Protein AF-A0A258S908-F1 (afdb_monomer)

Solvent-accessible surface area (backbone atoms only — not comparable to full-atom values): 3753 Å² total; per-residue (Å²): 129,70,80,60,52,65,55,42,53,50,56,39,48,52,46,50,51,52,43,47,52,45,54,57,60,63,66,46,91,80,62,51,73,68,56,48,51,51,44,53,50,51,47,52,55,41,50,55,55,40,51,55,40,53,51,50,47,52,52,56,53,64,68,63,77,113

Radius of gyration: 15.58 Å; Cα contacts (8 Å, |Δi|>4): 35; chains: 1; bounding box: 42×11×42 Å

Mean predicted aligned error: 4.4 Å

Nearest PDB structures (foldseek):
  6dkm-assembly2_C  TM=9.611E-01  e=8.405E-01  synthetic construct
  6dkm-assembly1_A  TM=9.590E-01  e=1.583E+00  synthetic construct
  8zak-assembly2_B  TM=9.102E-01  e=1.395E+00  Campylobacter jejuni
  2f1m-assembly2_D  TM=5.601E-01 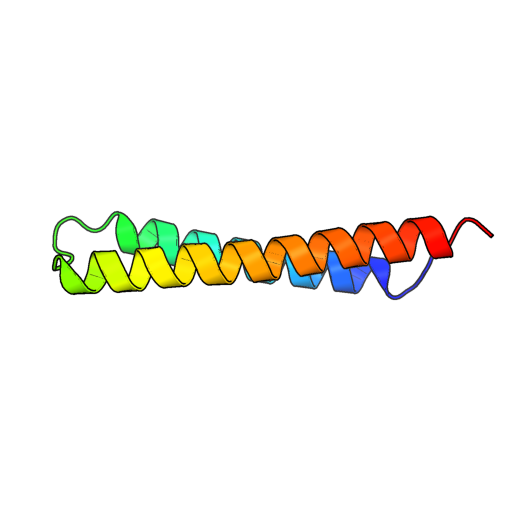 e=1.686E+00  Escherichia coli

Foldseek 3Di:
DPPVLVVLVVVLVVLVVVLVVLVVVLPDPPDDPVNNVVSVVSNVVSVVVNVVSVVVNVVVVVVVPD

pLDDT: mean 92.43, std 12.29, range [45.0, 98.62]

Sequence (66 aa):
MNKAIPHLFADATAKLEDLHAVAIEGQRANNAPDMQNVLTAHLRDGLVALDGTIRAIGMALEGGAR

Structure (mmCIF, N/CA/C/O backbone):
data_AF-A0A258S908-F1
#
_entry.id   AF-A0A258S908-F1
#
loop_
_atom_site.group_PDB
_atom_site.id
_atom_site.type_symbol
_atom_site.label_atom_id
_atom_site.label_alt_id
_atom_site.label_comp_id
_atom_site.label_asym_id
_atom_site.label_entity_id
_atom_site.label_seq_id
_atom_site.pdbx_PDB_ins_code
_atom_site.Cartn_x
_atom_site.Cartn_y
_atom_site.Cartn_z
_atom_site.occupancy
_atom_site.B_iso_or_equiv
_atom_site.auth_seq_id
_atom_site.auth_comp_id
_atom_site.auth_asym_id
_atom_site.auth_atom_id
_atom_site.pdbx_PDB_model_num
ATOM 1 N N . MET A 1 1 ? 13.841 -0.811 -23.765 1.00 54.41 1 MET A N 1
ATOM 2 C CA . MET A 1 1 ? 13.097 -0.727 -22.489 1.00 54.41 1 MET A CA 1
ATOM 3 C C . MET A 1 1 ? 12.997 -2.132 -21.919 1.00 54.41 1 MET A C 1
ATOM 5 O O . MET A 1 1 ? 12.507 -3.009 -22.625 1.00 54.41 1 MET A O 1
ATOM 9 N N . ASN A 1 2 ? 13.542 -2.382 -20.726 1.00 65.38 2 ASN A N 1
ATOM 10 C CA . ASN A 1 2 ? 13.489 -3.707 -20.105 1.00 65.38 2 ASN A CA 1
ATOM 11 C C . ASN A 1 2 ? 12.012 -4.097 -19.903 1.00 65.38 2 ASN A C 1
ATOM 13 O O . ASN A 1 2 ? 11.288 -3.394 -19.198 1.00 65.38 2 ASN A O 1
ATOM 17 N N . LYS A 1 3 ? 11.553 -5.178 -20.552 1.00 68.19 3 LYS A N 1
ATOM 18 C CA . LYS A 1 3 ? 10.151 -5.639 -20.497 1.00 68.19 3 LYS A CA 1
ATOM 19 C C . LYS A 1 3 ? 9.689 -5.961 -19.067 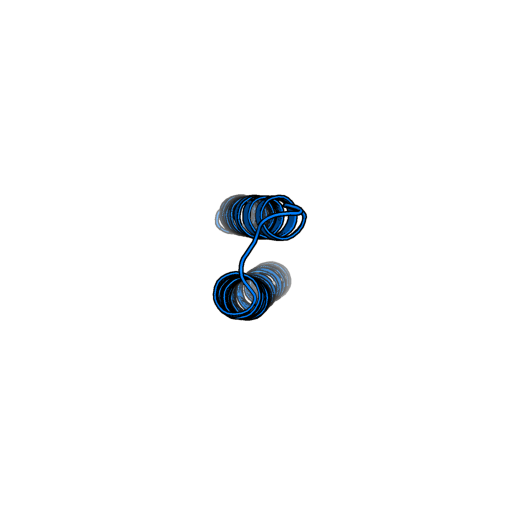1.00 68.19 3 LYS A C 1
ATOM 21 O O . LYS A 1 3 ? 8.490 -6.011 -18.830 1.00 68.19 3 LYS A O 1
ATOM 26 N N . ALA A 1 4 ? 10.620 -6.128 -18.125 1.00 76.56 4 ALA A N 1
ATOM 27 C CA . ALA A 1 4 ? 10.329 -6.331 -16.710 1.00 76.56 4 ALA A CA 1
ATOM 28 C C . ALA A 1 4 ? 9.810 -5.069 -15.994 1.00 76.56 4 ALA A C 1
ATOM 30 O O . ALA A 1 4 ? 9.029 -5.187 -15.057 1.00 76.56 4 ALA A O 1
ATOM 31 N N . ILE A 1 5 ? 10.199 -3.861 -16.429 1.00 89.00 5 ILE A N 1
ATOM 32 C CA . ILE A 1 5 ? 9.871 -2.622 -15.702 1.00 89.00 5 ILE A CA 1
ATOM 33 C C . ILE A 1 5 ? 8.351 -2.380 -15.637 1.00 89.00 5 ILE A C 1
ATOM 35 O O . ILE A 1 5 ? 7.854 -2.178 -14.531 1.00 89.00 5 ILE A O 1
ATOM 39 N N . PRO A 1 6 ? 7.575 -2.454 -16.742 1.00 93.88 6 PRO A N 1
ATOM 40 C CA . PRO A 1 6 ? 6.123 -2.277 -16.669 1.00 93.88 6 PRO A CA 1
ATOM 41 C C . PRO A 1 6 ? 5.418 -3.259 -15.723 1.00 93.88 6 PRO A C 1
ATOM 43 O O . PRO A 1 6 ? 4.482 -2.864 -15.035 1.00 93.88 6 PRO A O 1
ATOM 46 N N . HIS A 1 7 ? 5.872 -4.516 -15.651 1.00 93.38 7 HIS A N 1
ATOM 47 C CA . HIS A 1 7 ? 5.308 -5.499 -14.721 1.00 93.38 7 HIS A CA 1
ATOM 48 C C . HIS A 1 7 ? 5.625 -5.163 -13.263 1.00 93.38 7 HIS A C 1
ATOM 50 O O . HIS A 1 7 ? 4.728 -5.225 -12.436 1.00 93.38 7 HIS A O 1
ATOM 56 N N . LEU A 1 8 ? 6.840 -4.704 -12.952 1.00 95.62 8 LEU A N 1
ATOM 57 C CA . LEU A 1 8 ? 7.185 -4.277 -11.592 1.00 95.62 8 LEU A CA 1
ATOM 58 C C . LEU A 1 8 ? 6.371 -3.057 -11.130 1.00 95.62 8 LEU A C 1
ATOM 60 O O . LEU A 1 8 ? 5.995 -2.973 -9.963 1.00 95.62 8 LEU A O 1
ATOM 64 N N . PHE A 1 9 ? 6.065 -2.123 -12.035 1.00 96.56 9 PHE A N 1
ATOM 65 C CA . PHE A 1 9 ? 5.153 -1.019 -11.727 1.00 96.56 9 PHE A CA 1
ATOM 66 C C . PHE A 1 9 ? 3.718 -1.508 -11.501 1.00 96.56 9 PHE A C 1
ATOM 68 O O . PHE A 1 9 ? 3.088 -1.068 -10.545 1.00 96.56 9 PHE A O 1
ATOM 75 N N . ALA A 1 10 ? 3.222 -2.445 -12.315 1.00 97.19 10 ALA A N 1
ATOM 76 C CA . ALA A 1 10 ? 1.912 -3.059 -12.089 1.00 97.19 10 ALA A CA 1
ATOM 77 C C . ALA A 1 10 ? 1.853 -3.800 -10.738 1.00 97.19 10 ALA A C 1
ATOM 79 O O . ALA A 1 10 ? 0.887 -3.650 -9.993 1.00 97.19 10 ALA A O 1
ATOM 80 N N . ASP A 1 11 ? 2.918 -4.519 -10.375 1.00 97.69 11 ASP A N 1
ATOM 81 C CA . ASP A 1 11 ? 3.043 -5.202 -9.085 1.00 97.69 11 ASP A CA 1
ATOM 82 C C . ASP A 1 11 ? 3.073 -4.224 -7.904 1.00 97.69 11 ASP A C 1
ATOM 84 O O . ASP A 1 11 ? 2.578 -4.552 -6.821 1.00 97.69 11 ASP A O 1
ATOM 88 N N . ALA A 1 12 ? 3.676 -3.044 -8.083 1.00 98.00 12 ALA A N 1
ATOM 89 C CA . ALA A 1 12 ? 3.663 -1.980 -7.085 1.00 98.00 12 ALA A CA 1
ATOM 90 C C . ALA A 1 12 ? 2.259 -1.374 -6.942 1.00 98.00 12 ALA A C 1
ATOM 92 O O . ALA A 1 12 ? 1.806 -1.159 -5.819 1.00 98.00 12 ALA A O 1
ATOM 93 N N . THR A 1 13 ? 1.549 -1.156 -8.055 1.00 98.44 13 THR A N 1
ATOM 94 C CA . THR A 1 13 ? 0.157 -0.683 -8.052 1.00 98.44 13 THR A CA 1
ATOM 95 C C . THR A 1 13 ? -0.758 -1.643 -7.304 1.00 98.44 13 THR A C 1
ATOM 97 O O . THR A 1 13 ? -1.452 -1.201 -6.395 1.00 98.44 13 THR A O 1
ATOM 100 N N . ALA A 1 14 ? -0.701 -2.944 -7.599 1.00 98.31 14 ALA A N 1
ATOM 101 C CA . ALA A 1 14 ? -1.520 -3.938 -6.904 1.00 98.31 14 ALA A CA 1
ATOM 102 C C . ALA A 1 14 ? -1.303 -3.899 -5.378 1.00 98.31 14 ALA A C 1
ATOM 104 O O . ALA A 1 14 ? -2.256 -3.861 -4.607 1.00 98.31 14 ALA A O 1
ATOM 105 N N . LYS A 1 15 ? -0.046 -3.799 -4.923 1.00 98.44 15 LYS A N 1
ATOM 106 C CA . LYS A 1 15 ? 0.271 -3.698 -3.484 1.00 98.44 15 LYS A CA 1
ATOM 107 C C . LYS A 1 15 ? -0.243 -2.407 -2.851 1.00 98.44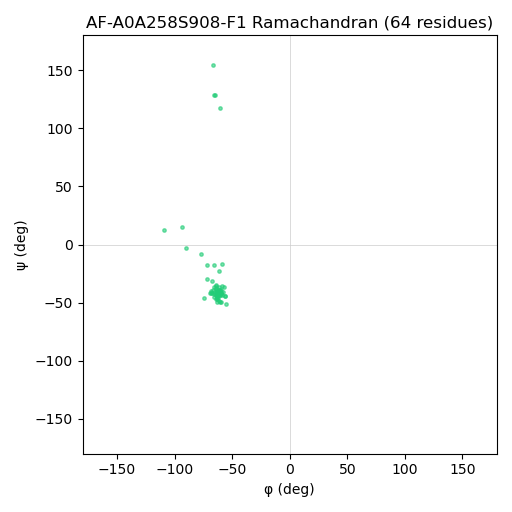 15 LYS A C 1
ATOM 109 O O . LYS A 1 15 ? -0.649 -2.411 -1.692 1.00 98.44 15 LYS A O 1
ATOM 114 N N . LEU A 1 16 ? -0.203 -1.296 -3.586 1.00 98.56 16 LEU A N 1
ATOM 115 C CA . LEU A 1 16 ? -0.761 -0.025 -3.125 1.00 98.56 16 LEU A CA 1
ATOM 116 C C . LEU A 1 16 ? -2.286 -0.094 -3.002 1.00 98.56 16 LEU A C 1
ATOM 118 O O . LEU A 1 16 ? -2.831 0.445 -2.043 1.00 98.56 16 LEU A O 1
ATOM 122 N N . GLU A 1 17 ? -2.962 -0.763 -3.935 1.00 98.62 17 GLU A N 1
ATOM 123 C CA . GLU A 1 17 ? -4.408 -0.996 -3.878 1.00 98.62 17 GLU A CA 1
ATOM 124 C C . GLU A 1 17 ? -4.787 -1.869 -2.674 1.00 98.62 17 GLU A C 1
ATOM 126 O O . GLU A 1 17 ? -5.701 -1.507 -1.931 1.00 98.62 17 GLU A O 1
ATOM 131 N N . ASP A 1 18 ? -4.032 -2.939 -2.406 1.00 98.25 18 ASP A N 1
ATOM 132 C CA . ASP A 1 18 ? -4.226 -3.787 -1.223 1.00 98.25 18 ASP A CA 1
ATOM 133 C C . ASP A 1 18 ? -4.032 -2.997 0.082 1.00 98.25 18 ASP A C 1
ATOM 135 O O . ASP A 1 18 ? -4.883 -3.021 0.975 1.00 98.25 18 ASP A O 1
ATOM 139 N N . LEU A 1 19 ? -2.934 -2.238 0.190 1.00 98.56 19 LEU A N 1
ATOM 140 C CA . LEU A 1 19 ? -2.660 -1.375 1.344 1.00 98.56 19 LEU A CA 1
ATOM 141 C C . LEU A 1 19 ? -3.758 -0.327 1.545 1.00 98.56 19 LEU A C 1
ATOM 143 O O . LEU A 1 19 ? -4.173 -0.070 2.677 1.00 98.56 19 LEU A O 1
ATOM 147 N N . HIS A 1 20 ? -4.244 0.268 0.456 1.00 98.56 20 HIS A N 1
ATOM 148 C CA . HIS A 1 20 ? -5.348 1.215 0.493 1.00 98.56 20 HIS A CA 1
ATOM 149 C C . HIS A 1 20 ? -6.625 0.543 1.011 1.00 98.56 20 HIS A C 1
ATOM 151 O O . HIS A 1 20 ? -7.255 1.080 1.920 1.00 98.56 20 HIS A O 1
ATOM 157 N N . ALA A 1 21 ? -6.976 -0.648 0.522 1.00 98.44 21 ALA A N 1
ATOM 158 C CA . ALA A 1 21 ? -8.139 -1.389 1.005 1.00 98.44 21 ALA A CA 1
ATOM 159 C C . ALA A 1 21 ? -8.055 -1.682 2.516 1.00 98.44 2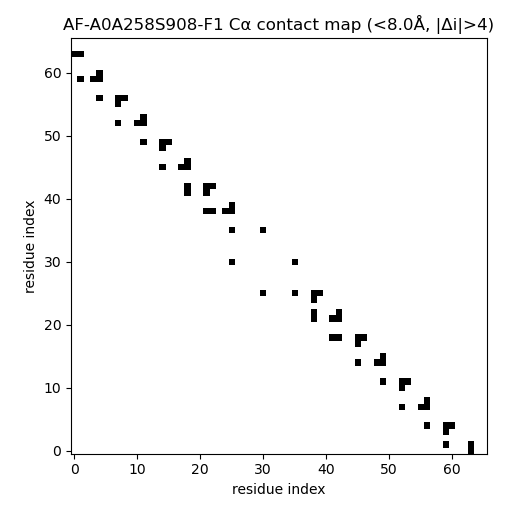1 ALA A C 1
ATOM 161 O O . ALA A 1 21 ? -9.025 -1.452 3.240 1.00 98.44 21 ALA A O 1
ATOM 162 N N . VAL A 1 22 ? -6.886 -2.103 3.016 1.00 98.38 22 VAL A N 1
ATO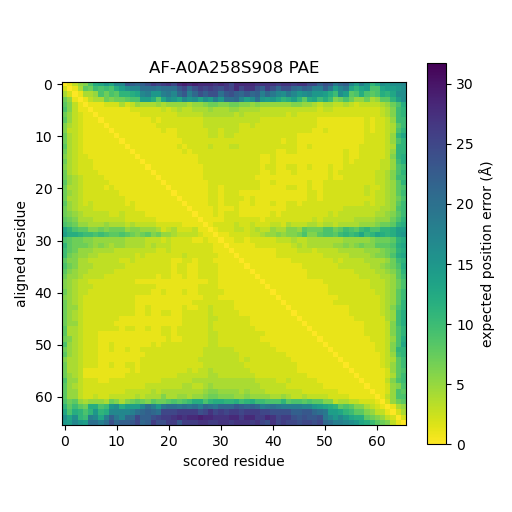M 163 C CA . VAL A 1 22 ? -6.658 -2.318 4.459 1.00 98.38 22 VAL A CA 1
ATOM 164 C C . VAL A 1 22 ? -6.794 -1.013 5.246 1.00 98.38 22 VAL A C 1
ATOM 166 O O . VAL A 1 22 ? -7.409 -0.997 6.313 1.00 98.38 22 VAL A O 1
ATOM 169 N N . ALA A 1 23 ? -6.261 0.096 4.729 1.00 98.12 23 ALA A N 1
ATOM 170 C CA . ALA A 1 23 ? -6.377 1.400 5.375 1.00 98.12 23 ALA A CA 1
ATOM 171 C C . ALA A 1 23 ? -7.838 1.870 5.464 1.00 98.12 23 ALA A C 1
ATOM 173 O O . ALA A 1 23 ? -8.246 2.375 6.509 1.00 98.12 23 ALA A O 1
ATOM 174 N N . ILE A 1 24 ? -8.633 1.669 4.407 1.00 98.44 24 ILE A N 1
ATOM 175 C CA . ILE A 1 24 ? -10.076 1.951 4.413 1.00 98.44 24 ILE A CA 1
ATOM 176 C C . ILE A 1 24 ? -10.795 1.074 5.441 1.00 98.44 24 ILE A C 1
ATOM 178 O O . ILE A 1 24 ? -11.612 1.579 6.210 1.00 98.44 24 ILE A O 1
ATOM 182 N N . GLU A 1 25 ? -10.468 -0.218 5.516 1.00 98.19 25 GLU A N 1
ATOM 183 C CA . GLU A 1 25 ? -11.047 -1.115 6.521 1.00 98.19 25 GLU A CA 1
ATOM 184 C C . GLU A 1 25 ? -10.743 -0.640 7.949 1.00 98.19 25 GLU A C 1
ATOM 186 O O . GLU A 1 25 ? -11.629 -0.621 8.805 1.00 98.19 25 GLU A O 1
ATOM 191 N N . GLY A 1 26 ? -9.515 -0.179 8.201 1.00 97.69 26 GLY A N 1
ATOM 192 C CA . GLY A 1 26 ? -9.084 0.360 9.495 1.00 97.69 26 GLY A CA 1
ATOM 193 C C . GLY A 1 26 ? -9.853 1.602 9.954 1.00 97.69 26 GLY A C 1
ATOM 194 O O . GLY A 1 26 ? -9.938 1.854 11.156 1.00 97.69 26 GLY A O 1
ATOM 195 N N . GLN A 1 27 ? -10.464 2.352 9.033 1.00 97.81 27 GLN A N 1
ATOM 196 C CA . GLN A 1 27 ? -11.246 3.557 9.344 1.00 97.81 27 GLN A CA 1
ATOM 197 C C . GLN A 1 27 ? -12.642 3.256 9.910 1.00 97.81 27 GLN A C 1
ATOM 199 O O . GLN A 1 27 ? -13.340 4.175 10.344 1.00 97.81 27 GLN A O 1
ATOM 204 N N . ARG A 1 28 ? -13.082 1.992 9.921 1.00 97.12 28 ARG A N 1
ATOM 205 C CA . ARG A 1 28 ? -14.406 1.625 10.433 1.00 97.12 28 ARG A CA 1
ATOM 206 C C . ARG A 1 28 ? -14.522 1.871 11.939 1.00 97.12 28 ARG A C 1
ATOM 208 O O . ARG A 1 28 ? -13.733 1.376 12.741 1.00 97.12 28 ARG A O 1
ATOM 215 N N . ALA A 1 29 ? -15.579 2.585 12.324 1.00 91.62 29 ALA A N 1
ATOM 216 C CA . ALA A 1 29 ? -15.838 2.983 13.710 1.00 91.62 29 ALA A CA 1
ATOM 217 C C . ALA A 1 29 ? -16.133 1.808 14.663 1.00 91.62 29 ALA A C 1
ATOM 219 O O . ALA A 1 29 ? -16.063 1.972 15.877 1.00 91.62 29 ALA A O 1
ATOM 220 N N . ASN A 1 30 ? -16.485 0.638 14.127 1.00 96.44 30 ASN A N 1
ATOM 221 C CA . ASN A 1 30 ? -16.881 -0.546 14.888 1.00 96.44 30 ASN A CA 1
ATOM 222 C C . ASN A 1 30 ? -15.842 -1.678 14.861 1.00 96.44 30 ASN A C 1
ATOM 224 O O . ASN A 1 30 ? -16.167 -2.795 15.265 1.00 96.44 30 ASN A O 1
ATOM 228 N N . ASN A 1 31 ? -14.617 -1.421 14.397 1.00 97.31 31 ASN A N 1
ATOM 229 C CA . ASN A 1 31 ? -13.551 -2.413 14.491 1.00 97.31 31 ASN A CA 1
ATOM 230 C C . ASN A 1 31 ? -13.217 -2.684 15.959 1.00 97.31 31 ASN A C 1
ATOM 232 O O . ASN A 1 31 ? -12.937 -1.764 16.732 1.00 97.31 31 ASN A O 1
ATOM 236 N N . ALA A 1 32 ? -13.205 -3.960 16.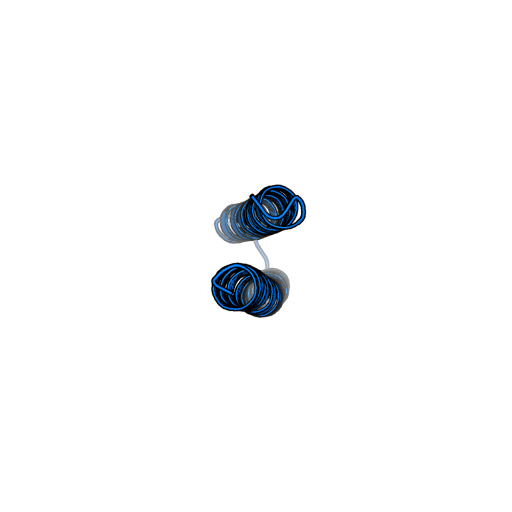331 1.00 97.75 32 ALA A N 1
ATOM 237 C CA . ALA A 1 32 ? -12.704 -4.375 17.630 1.00 97.75 32 ALA A CA 1
ATOM 238 C C . ALA A 1 32 ? -11.176 -4.127 17.730 1.00 97.75 32 ALA A C 1
ATOM 240 O O . ALA A 1 32 ? -10.485 -4.081 16.705 1.00 97.75 32 ALA A O 1
ATOM 241 N N . PRO A 1 33 ? -10.615 -3.941 18.941 1.00 97.38 33 PRO A N 1
ATOM 242 C CA . PRO A 1 33 ? -9.189 -3.639 19.104 1.00 97.38 33 PRO A CA 1
ATOM 243 C C . PRO A 1 33 ? -8.238 -4.698 18.523 1.00 97.38 33 PRO A C 1
ATOM 245 O O . PRO A 1 33 ? -7.184 -4.364 17.986 1.00 97.38 33 PRO A O 1
ATOM 248 N N . ASP A 1 34 ? -8.602 -5.975 18.607 1.00 98.19 34 ASP A N 1
ATOM 249 C CA . ASP A 1 34 ? -7.868 -7.087 17.998 1.00 98.19 34 ASP A CA 1
ATOM 250 C C . ASP A 1 34 ? -7.854 -6.992 16.467 1.00 98.19 34 ASP A C 1
ATOM 252 O O . ASP A 1 34 ? -6.797 -7.137 15.853 1.00 98.19 34 ASP A O 1
ATOM 256 N N . MET A 1 35 ? -8.986 -6.645 15.854 1.00 98.19 35 MET A N 1
ATOM 257 C CA . MET A 1 35 ? -9.078 -6.394 14.418 1.00 98.19 35 MET A CA 1
ATOM 258 C C . MET A 1 35 ? -8.169 -5.236 13.991 1.00 98.19 35 MET A C 1
ATOM 260 O O . MET A 1 35 ? -7.433 -5.372 13.016 1.00 98.19 35 MET A O 1
ATOM 264 N N . GLN A 1 36 ? -8.134 -4.134 14.748 1.00 97.94 36 GLN A N 1
ATOM 265 C CA . GLN A 1 36 ? -7.222 -3.016 14.466 1.00 97.94 36 GLN A CA 1
ATOM 266 C C . GLN A 1 36 ? -5.743 -3.431 14.531 1.00 97.94 36 GLN A C 1
ATOM 268 O O . GLN A 1 36 ? -4.933 -2.986 13.711 1.00 97.94 36 GLN A O 1
ATOM 273 N N . ASN A 1 37 ? -5.378 -4.325 15.456 1.00 98.06 37 ASN A N 1
ATOM 274 C CA . ASN A 1 37 ? -4.020 -4.867 15.530 1.00 98.06 37 ASN A CA 1
ATOM 275 C C . ASN A 1 37 ? -3.673 -5.711 14.296 1.00 98.06 37 ASN A C 1
ATOM 277 O O . ASN A 1 37 ? -2.579 -5.559 13.750 1.00 98.06 37 ASN A O 1
ATOM 281 N N . VAL A 1 38 ? -4.599 -6.556 13.830 1.00 98.38 38 VAL A N 1
ATOM 282 C CA . VAL A 1 38 ? -4.411 -7.357 12.609 1.00 98.38 38 VAL A CA 1
ATOM 283 C C . VAL A 1 38 ? -4.280 -6.457 11.379 1.00 98.38 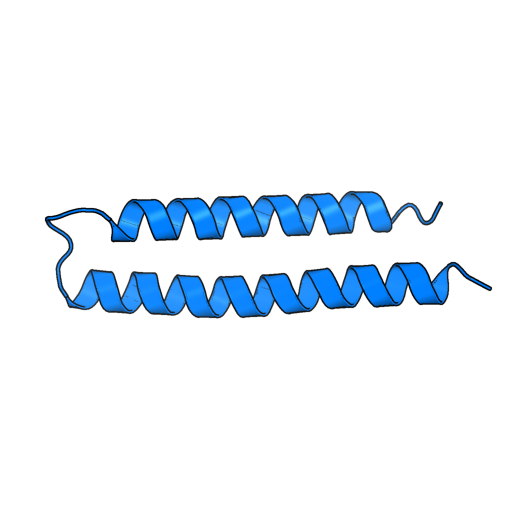38 VAL A C 1
ATOM 285 O O . VAL A 1 38 ? -3.337 -6.616 10.609 1.00 98.38 38 VAL A O 1
ATOM 288 N N . LEU A 1 39 ? -5.158 -5.463 11.219 1.00 98.50 39 LEU A N 1
ATOM 289 C CA . LEU A 1 39 ? -5.088 -4.508 10.105 1.00 98.50 39 LEU A CA 1
ATOM 290 C C . LEU A 1 39 ? -3.767 -3.723 10.120 1.00 98.50 39 LEU A C 1
ATOM 292 O O . LEU A 1 39 ? -3.130 -3.552 9.082 1.00 98.50 39 LEU A O 1
ATOM 296 N N . THR A 1 40 ? -3.295 -3.319 11.302 1.00 98.12 40 THR A N 1
ATOM 297 C CA . THR A 1 40 ? -1.983 -2.673 11.461 1.00 98.12 40 THR A CA 1
ATOM 298 C C . THR A 1 40 ? -0.833 -3.605 11.066 1.00 98.12 40 THR A C 1
ATOM 300 O O . THR A 1 40 ? 0.128 -3.155 10.439 1.00 98.12 40 THR A O 1
ATOM 303 N N . ALA A 1 41 ? -0.903 -4.895 11.415 1.00 98.44 41 ALA A N 1
ATOM 304 C CA . ALA A 1 41 ? 0.091 -5.881 10.994 1.00 98.44 41 ALA A CA 1
ATOM 305 C C . ALA A 1 41 ? 0.099 -6.045 9.465 1.00 98.44 41 ALA A C 1
ATOM 307 O O . ALA A 1 41 ? 1.160 -5.936 8.856 1.00 98.44 41 ALA A O 1
ATOM 308 N N . HIS A 1 42 ? -1.074 -6.164 8.836 1.00 98.38 42 HIS A N 1
ATOM 309 C CA . HIS A 1 42 ? -1.192 -6.236 7.377 1.00 98.38 42 HIS A CA 1
ATOM 310 C C . HIS A 1 42 ? -0.626 -4.996 6.670 1.00 98.38 42 HIS A C 1
ATOM 312 O O . HIS A 1 42 ? 0.049 -5.131 5.651 1.00 98.38 42 HIS A O 1
ATOM 318 N N . LEU A 1 43 ? -0.836 -3.791 7.217 1.00 98.31 43 LEU A N 1
ATOM 319 C CA . LEU A 1 43 ? -0.213 -2.575 6.681 1.00 98.31 43 LEU A CA 1
ATOM 320 C C . LEU A 1 43 ? 1.317 -2.651 6.729 1.00 98.31 43 LEU A C 1
ATOM 322 O O . LEU A 1 43 ? 1.979 -2.281 5.762 1.00 98.31 43 LEU A O 1
ATOM 326 N N . ARG A 1 44 ? 1.894 -3.140 7.833 1.00 98.38 44 ARG A N 1
ATOM 327 C CA . ARG A 1 44 ? 3.353 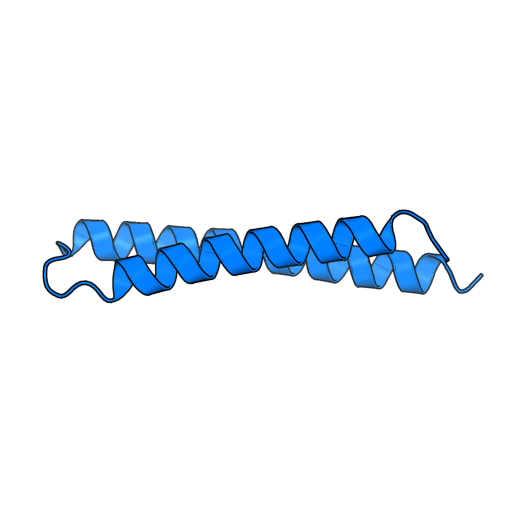-3.295 7.954 1.00 98.38 44 ARG A CA 1
ATOM 328 C C . ARG A 1 44 ? 3.894 -4.293 6.936 1.00 98.38 44 ARG A C 1
ATOM 330 O O . ARG A 1 44 ? 4.857 -3.970 6.243 1.00 98.38 44 ARG A O 1
ATOM 337 N N . ASP A 1 45 ? 3.260 -5.452 6.812 1.00 98.12 45 ASP A N 1
ATOM 338 C CA . ASP A 1 45 ? 3.687 -6.493 5.875 1.00 98.12 45 ASP A CA 1
ATOM 339 C C . ASP A 1 45 ? 3.594 -6.009 4.421 1.00 98.12 45 ASP A C 1
ATOM 341 O O . ASP A 1 45 ? 4.537 -6.174 3.641 1.00 98.12 45 ASP A O 1
ATOM 345 N N . GLY A 1 46 ? 2.502 -5.324 4.065 1.00 98.12 46 GLY A N 1
ATOM 346 C CA . GLY A 1 46 ? 2.330 -4.742 2.736 1.00 98.12 46 GLY A CA 1
ATOM 347 C C . GLY A 1 46 ? 3.359 -3.650 2.421 1.00 98.12 46 GLY A C 1
ATOM 348 O O . GLY A 1 46 ? 3.873 -3.605 1.303 1.00 98.12 46 GLY A O 1
ATOM 349 N N . LEU A 1 47 ? 3.734 -2.812 3.397 1.00 98.38 47 LEU A N 1
ATOM 350 C CA . LEU A 1 47 ? 4.790 -1.805 3.223 1.00 98.38 47 LEU A CA 1
ATOM 351 C C . LEU A 1 47 ? 6.161 -2.445 2.972 1.00 98.38 47 LEU A C 1
ATOM 353 O O . LEU A 1 47 ? 6.898 -1.981 2.103 1.00 98.38 47 LEU A O 1
ATOM 357 N N . VAL A 1 48 ? 6.492 -3.526 3.684 1.00 98.50 48 VAL A N 1
ATOM 358 C CA . VAL A 1 48 ? 7.735 -4.282 3.454 1.00 98.50 48 VAL A CA 1
ATOM 359 C C . VAL A 1 48 ? 7.745 -4.895 2.050 1.00 98.50 48 VAL A C 1
ATOM 361 O O . VAL A 1 48 ? 8.742 -4.792 1.332 1.00 98.50 48 VAL A O 1
ATOM 364 N N . ALA A 1 49 ? 6.628 -5.485 1.617 1.00 97.88 49 ALA A N 1
ATOM 365 C CA . ALA A 1 49 ? 6.500 -6.042 0.271 1.00 97.88 49 ALA A CA 1
ATOM 366 C C . ALA A 1 49 ? 6.602 -4.963 -0.829 1.00 97.88 49 ALA A C 1
ATOM 368 O O . ALA A 1 49 ? 7.200 -5.193 -1.889 1.00 97.88 49 ALA A O 1
ATOM 369 N N . LEU A 1 50 ? 6.038 -3.776 -0.585 1.00 98.31 50 LEU A N 1
ATOM 370 C CA . LEU A 1 50 ? 6.132 -2.634 -1.490 1.00 98.31 50 LEU A CA 1
ATOM 371 C C . LEU A 1 50 ? 7.573 -2.116 -1.598 1.00 98.31 50 LEU A C 1
ATOM 373 O O . LEU A 1 50 ? 8.049 -1.929 -2.717 1.00 98.31 50 LEU A O 1
ATOM 377 N N . ASP A 1 51 ? 8.289 -1.959 -0.479 1.00 98.25 51 ASP A N 1
ATOM 378 C CA . ASP A 1 51 ? 9.708 -1.561 -0.476 1.00 98.25 51 ASP A CA 1
ATOM 379 C C . ASP A 1 51 ? 10.558 -2.530 -1.312 1.00 98.25 51 ASP A C 1
ATOM 381 O O . ASP A 1 51 ? 11.335 -2.106 -2.169 1.00 98.25 51 ASP A O 1
ATOM 385 N N . GLY A 1 52 ? 10.342 -3.842 -1.157 1.00 97.12 52 GLY A N 1
ATOM 386 C CA . GLY A 1 52 ? 10.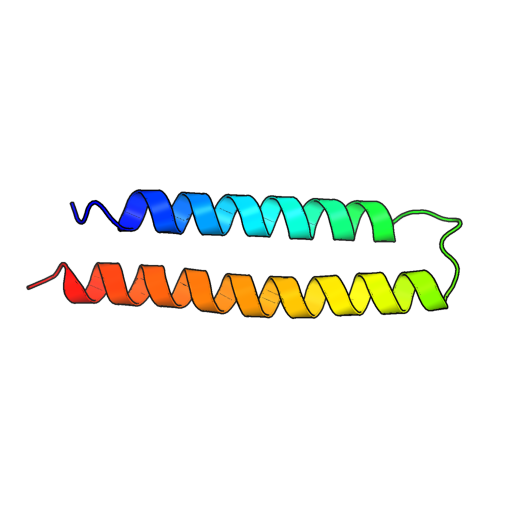999 -4.857 -1.986 1.00 97.12 52 GLY A CA 1
ATOM 387 C C . GLY A 1 52 ? 10.734 -4.682 -3.488 1.00 97.12 52 GLY A C 1
ATOM 388 O O . GLY A 1 52 ? 11.656 -4.794 -4.299 1.00 97.12 52 GLY A O 1
ATOM 389 N N . THR A 1 53 ? 9.500 -4.337 -3.865 1.00 97.69 53 THR A N 1
ATOM 390 C CA . THR A 1 53 ? 9.125 -4.089 -5.270 1.00 97.69 53 THR A CA 1
ATOM 391 C C . THR A 1 53 ? 9.789 -2.817 -5.810 1.00 97.69 53 THR A C 1
ATOM 393 O O . THR A 1 53 ? 10.326 -2.820 -6.916 1.00 97.69 53 THR A O 1
ATOM 396 N N . ILE A 1 54 ? 9.834 -1.744 -5.014 1.00 96.44 54 ILE A N 1
ATOM 397 C CA . ILE A 1 54 ? 10.504 -0.485 -5.376 1.00 96.44 54 ILE A CA 1
ATOM 398 C C . ILE A 1 54 ? 12.009 -0.707 -5.574 1.00 96.44 54 ILE A C 1
ATOM 400 O O . ILE A 1 54 ? 12.579 -0.244 -6.564 1.00 96.44 54 ILE A O 1
ATOM 404 N N . ARG A 1 55 ? 12.658 -1.474 -4.689 1.00 96.50 55 ARG A N 1
ATOM 405 C CA . ARG A 1 55 ? 14.069 -1.864 -4.859 1.00 96.50 55 ARG A CA 1
ATOM 406 C C . ARG A 1 55 ? 14.291 -2.651 -6.146 1.00 96.50 55 ARG A C 1
ATOM 408 O O . ARG A 1 55 ? 15.269 -2.397 -6.846 1.00 96.50 55 ARG A O 1
ATOM 415 N N . ALA A 1 56 ? 13.388 -3.572 -6.487 1.00 94.50 56 ALA A N 1
ATOM 416 C CA . ALA A 1 56 ? 13.466 -4.325 -7.737 1.00 94.50 56 ALA A CA 1
ATOM 417 C C . ALA A 1 56 ? 13.375 -3.414 -8.973 1.00 94.50 56 ALA A C 1
ATOM 419 O O . ALA A 1 56 ? 14.129 -3.612 -9.926 1.00 94.50 56 ALA A O 1
ATOM 420 N N . ILE A 1 57 ? 12.522 -2.382 -8.941 1.00 94.00 57 ILE A N 1
ATOM 421 C CA . ILE A 1 57 ? 12.459 -1.352 -9.991 1.00 94.00 57 ILE A CA 1
ATOM 422 C C . ILE A 1 57 ? 13.806 -0.628 -10.109 1.00 94.00 57 ILE A C 1
ATOM 424 O O . ILE A 1 57 ? 14.339 -0.525 -11.213 1.00 94.00 57 ILE A O 1
ATOM 428 N N . GLY A 1 58 ? 14.376 -0.172 -8.988 1.00 93.56 58 GLY A N 1
ATOM 429 C CA . GLY A 1 58 ? 15.682 0.497 -8.959 1.00 93.56 58 GLY A CA 1
ATOM 430 C C . GLY A 1 58 ? 16.787 -0.355 -9.590 1.00 93.56 58 GLY A C 1
ATOM 431 O O . GLY A 1 58 ? 17.442 0.084 -10.534 1.00 93.56 58 GLY A O 1
ATOM 432 N N . MET A 1 59 ? 16.908 -1.617 -9.169 1.00 91.44 59 MET A N 1
ATOM 433 C CA . MET A 1 59 ? 17.881 -2.559 -9.737 1.00 91.44 59 MET A CA 1
ATOM 434 C C . MET A 1 59 ? 17.660 -2.806 -11.238 1.00 91.44 59 MET A C 1
ATOM 436 O O . MET A 1 59 ? 18.622 -2.902 -12.000 1.00 91.44 59 MET A O 1
ATOM 440 N N . ALA A 1 60 ? 16.405 -2.902 -11.691 1.00 89.56 60 ALA A N 1
ATOM 441 C CA . ALA A 1 60 ? 16.085 -3.103 -13.105 1.00 89.56 60 ALA A CA 1
ATOM 442 C C . ALA A 1 60 ? 16.447 -1.888 -13.976 1.00 89.56 60 ALA A C 1
ATOM 444 O O . ALA A 1 60 ? 16.782 -2.061 -15.152 1.00 89.56 60 ALA A O 1
ATOM 445 N N . LEU A 1 61 ? 16.378 -0.678 -13.413 1.00 88.62 61 LEU A N 1
ATOM 446 C CA . LEU A 1 61 ? 16.787 0.564 -14.068 1.00 88.62 61 LEU A CA 1
ATOM 447 C C . LEU A 1 61 ? 18.314 0.690 -14.126 1.00 88.62 61 LEU A C 1
ATOM 449 O O . LEU A 1 61 ? 18.857 0.966 -15.193 1.00 88.62 61 LEU A O 1
ATOM 453 N N . GLU A 1 62 ? 19.007 0.418 -13.020 1.00 87.50 62 GLU A N 1
ATOM 454 C CA . GLU A 1 62 ? 20.475 0.432 -12.949 1.00 87.50 62 GLU A CA 1
ATOM 455 C C . GLU A 1 62 ? 21.105 -0.636 -13.858 1.00 87.50 62 GLU A C 1
ATOM 457 O O . GLU A 1 62 ? 22.085 -0.374 -14.556 1.00 87.50 62 GLU A O 1
ATOM 462 N N . GLY A 1 63 ? 20.510 -1.832 -13.914 1.00 70.25 63 GLY A N 1
ATOM 463 C CA . GLY A 1 63 ? 20.945 -2.921 -14.792 1.00 70.25 63 GLY A CA 1
ATOM 464 C C . GLY A 1 63 ? 20.653 -2.695 -16.281 1.00 70.25 63 GLY A C 1
ATOM 465 O O . GLY A 1 63 ? 21.258 -3.356 -17.120 1.00 70.25 63 GLY A O 1
ATOM 466 N N . GLY A 1 64 ? 19.750 -1.769 -16.622 1.00 57.41 64 GLY A N 1
ATOM 467 C CA . GLY A 1 64 ? 19.422 -1.386 -18.000 1.00 57.41 64 GLY A CA 1
ATOM 468 C C . GLY A 1 64 ? 20.262 -0.235 -18.565 1.00 57.41 64 GLY A C 1
ATOM 469 O O . GLY A 1 64 ? 20.067 0.125 -19.724 1.00 57.41 64 GLY A O 1
ATOM 470 N N . ALA A 1 65 ? 21.162 0.349 -17.765 1.00 53.97 65 ALA A N 1
ATOM 471 C CA . ALA A 1 65 ? 22.037 1.463 -18.141 1.00 53.97 65 ALA A CA 1
ATOM 472 C C . ALA A 1 65 ? 23.425 1.020 -18.662 1.00 53.97 65 ALA A C 1
ATOM 474 O O . ALA A 1 65 ? 24.346 1.836 -18.720 1.00 53.97 65 ALA A O 1
ATOM 475 N N . ARG A 1 66 ? 23.585 -0.263 -19.016 1.00 45.00 66 ARG A N 1
ATOM 476 C CA . ARG A 1 66 ? 24.784 -0.824 -19.659 1.00 45.00 66 ARG A CA 1
ATOM 477 C C . ARG A 1 66 ? 24.516 -1.173 -21.114 1.00 45.00 66 ARG A C 1
ATOM 479 O O . ARG A 1 66 ? 23.453 -1.779 -21.374 1.00 45.00 66 ARG A O 1
#

Secondary structure (DSSP, 8-state):
--THHHHHHHHHHHHHHHHHHHHHHHT-TT--HHHHHHHHHHHHHHHHHHHHHHHHHHHHHHTT--